Protein AF-A0A4D4KXS3-F1 (afdb_monomer_lite)

Secondary structure (DSSP, 8-state):
---SS--SEEEEEEEE--SSTTPEEEEEEEEEEEETTTTEEEEEEEEEEEEE-GGG----

Foldseek 3Di:
DQDPVQNDWDKDKDWDCDDDQQDKIKIKIWIWGQDDPPGDTHTDDIDMDIDGHPRNPPPD

Organism: Streptomyces violaceusniger (NCBI:txid68280)

Sequence (60 aa):
MRDRVNPYGFAAFTVDPGTEPGGPTTMSVTYYAVTGLYGRIEPVDTFTLRRTRSDGERRR

Structure (mmCIF, N/CA/C/O backbone):
data_AF-A0A4D4KXS3-F1
#
_entry.id   AF-A0A4D4KXS3-F1
#
loop_
_atom_site.group_PDB
_atom_site.id
_atom_site.type_symbol
_atom_site.label_atom_id
_atom_site.label_alt_id
_atom_site.label_comp_id
_atom_site.label_asym_id
_atom_site.label_entity_id
_atom_site.label_seq_id
_atom_site.pdbx_PDB_ins_code
_atom_site.Cartn_x
_atom_site.Cartn_y
_atom_site.Cartn_z
_atom_site.occupancy
_atom_site.B_iso_or_equiv
_atom_site.auth_seq_id
_atom_site.auth_comp_id
_atom_site.auth_asym_id
_atom_site.auth_atom_id
_atom_site.pdbx_PDB_model_num
ATOM 1 N N . MET A 1 1 ? 12.244 -12.533 0.839 1.00 56.03 1 MET A N 1
ATOM 2 C CA . MET A 1 1 ? 12.892 -13.034 -0.394 1.00 56.03 1 MET A CA 1
ATOM 3 C C . MET A 1 1 ? 12.802 -11.924 -1.431 1.00 56.03 1 MET A C 1
ATOM 5 O O . MET A 1 1 ? 11.739 -11.333 -1.534 1.00 56.03 1 MET A O 1
ATOM 9 N N . ARG A 1 2 ? 13.898 -11.563 -2.107 1.00 61.75 2 ARG A N 1
ATOM 10 C CA . ARG A 1 2 ? 13.883 -10.524 -3.153 1.00 61.75 2 ARG A CA 1
ATOM 11 C C . ARG A 1 2 ? 13.283 -11.116 -4.429 1.00 61.75 2 ARG A C 1
ATOM 13 O O . ARG A 1 2 ? 13.721 -12.195 -4.829 1.00 61.75 2 ARG A O 1
ATOM 20 N N . ASP A 1 3 ? 12.317 -10.433 -5.040 1.00 68.00 3 ASP A N 1
ATOM 21 C CA . ASP A 1 3 ? 11.799 -10.820 -6.354 1.00 68.00 3 ASP A CA 1
ATOM 22 C C . ASP A 1 3 ? 12.939 -10.709 -7.383 1.00 68.00 3 ASP A C 1
ATOM 24 O O . ASP A 1 3 ? 13.554 -9.652 -7.548 1.00 68.00 3 ASP A O 1
ATOM 28 N N . ARG A 1 4 ? 13.292 -11.840 -8.007 1.00 73.12 4 ARG A N 1
ATOM 29 C CA . ARG A 1 4 ? 14.367 -11.916 -9.009 1.00 73.12 4 ARG A CA 1
ATOM 30 C C . ARG A 1 4 ? 13.885 -11.477 -10.395 1.00 73.12 4 ARG A C 1
ATOM 32 O O . ARG A 1 4 ? 14.731 -11.207 -11.241 1.00 73.12 4 ARG A O 1
ATOM 39 N N . VAL A 1 5 ? 12.570 -11.415 -10.611 1.00 73.75 5 VAL A N 1
ATOM 40 C CA . VAL A 1 5 ? 11.921 -10.987 -11.856 1.00 73.75 5 VAL A CA 1
ATOM 41 C C . VAL A 1 5 ? 11.732 -9.470 -11.855 1.00 73.75 5 VAL A C 1
ATOM 43 O O . VAL A 1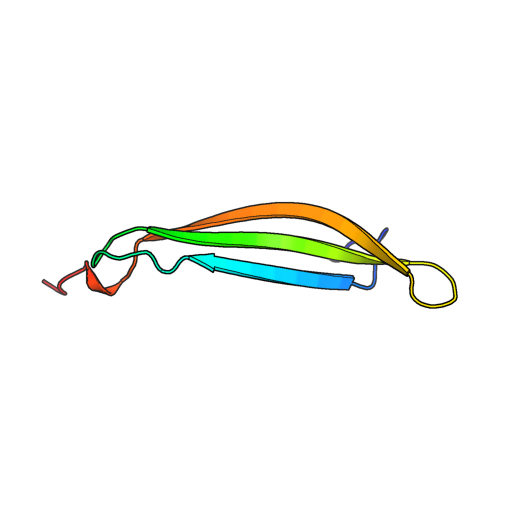 5 ? 12.096 -8.820 -12.830 1.00 73.75 5 VAL A O 1
ATOM 46 N N . ASN A 1 6 ? 11.273 -8.897 -10.736 1.00 72.12 6 ASN A N 1
ATOM 47 C CA . ASN A 1 6 ? 11.112 -7.450 -10.556 1.00 72.12 6 ASN A CA 1
ATOM 48 C C . ASN A 1 6 ? 12.048 -6.925 -9.451 1.00 72.12 6 ASN A C 1
ATOM 50 O O . ASN A 1 6 ? 11.624 -6.695 -8.318 1.00 72.12 6 ASN A O 1
ATOM 54 N N . PRO A 1 7 ? 13.351 -6.735 -9.738 1.00 73.12 7 PRO A N 1
ATOM 55 C CA . PRO A 1 7 ? 14.338 -6.384 -8.716 1.00 73.12 7 PRO A CA 1
ATOM 56 C C . PRO A 1 7 ? 14.203 -4.954 -8.177 1.00 73.12 7 PRO A C 1
ATOM 58 O O . PRO A 1 7 ? 14.859 -4.641 -7.174 1.00 73.12 7 PRO A O 1
ATOM 61 N N . TYR A 1 8 ? 13.407 -4.112 -8.847 1.00 83.19 8 TYR A N 1
ATOM 62 C CA . TYR A 1 8 ? 13.142 -2.712 -8.527 1.00 83.19 8 TYR A CA 1
ATOM 63 C C . TYR A 1 8 ? 11.646 -2.421 -8.646 1.00 83.19 8 TYR A C 1
ATOM 65 O O . TYR A 1 8 ? 10.988 -2.851 -9.593 1.00 83.19 8 TYR A O 1
ATOM 73 N N . GLY A 1 9 ? 11.124 -1.661 -7.692 1.00 90.62 9 GLY A N 1
ATOM 74 C CA . GLY A 1 9 ? 9.706 -1.360 -7.605 1.00 90.62 9 GLY A CA 1
ATOM 75 C C . GLY A 1 9 ? 9.368 -0.574 -6.349 1.00 90.62 9 GLY A C 1
ATOM 76 O O . GLY A 1 9 ? 10.236 -0.314 -5.513 1.00 90.62 9 GLY A O 1
ATOM 77 N N . PHE A 1 10 ? 8.099 -0.222 -6.207 1.00 93.19 10 PHE A N 1
ATOM 78 C CA . PHE A 1 10 ? 7.554 0.420 -5.015 1.00 93.19 10 PHE A CA 1
ATOM 79 C C . PHE A 1 10 ? 6.133 -0.080 -4.757 1.00 93.19 10 PHE A C 1
ATOM 81 O O . PHE A 1 10 ? 5.460 -0.579 -5.654 1.00 93.19 10 PHE A O 1
ATOM 88 N N . ALA A 1 11 ? 5.673 0.047 -3.517 1.00 95.62 11 ALA A N 1
ATOM 89 C CA . ALA A 1 11 ? 4.291 -0.235 -3.161 1.00 95.62 11 ALA A CA 1
ATOM 90 C C . ALA A 1 11 ? 3.533 1.083 -2.998 1.00 95.62 11 ALA A C 1
ATOM 92 O O . ALA A 1 11 ? 3.991 1.972 -2.278 1.00 95.62 11 ALA A O 1
ATOM 93 N N . ALA A 1 12 ? 2.375 1.199 -3.639 1.00 97.44 12 ALA A N 1
ATOM 94 C CA . ALA A 1 12 ? 1.402 2.233 -3.320 1.00 97.44 12 ALA A CA 1
ATOM 95 C C . ALA A 1 12 ? 0.337 1.627 -2.408 1.00 97.44 12 ALA A C 1
ATOM 97 O O . ALA A 1 12 ? -0.086 0.487 -2.620 1.00 97.44 12 ALA A O 1
ATOM 98 N N . PHE A 1 13 ? -0.096 2.381 -1.401 1.00 97.56 13 PHE A N 1
ATOM 99 C CA . PHE A 1 13 ? -1.128 1.919 -0.488 1.00 97.56 13 PHE A CA 1
ATOM 100 C C . PHE A 1 13 ? -2.175 2.993 -0.210 1.00 97.56 13 PHE A C 1
ATOM 102 O O . PHE A 1 13 ? -1.873 4.181 -0.102 1.00 97.56 13 PHE A O 1
ATOM 109 N N . THR A 1 14 ? -3.416 2.544 -0.061 1.00 98.25 14 THR A N 1
ATOM 110 C CA . THR A 1 14 ? -4.536 3.345 0.430 1.00 98.25 14 THR A CA 1
ATOM 111 C C . THR A 1 14 ? -4.973 2.764 1.762 1.00 98.25 14 THR A C 1
ATOM 113 O O . THR A 1 14 ? -5.168 1.553 1.874 1.00 98.25 14 THR A O 1
ATOM 116 N N . VAL A 1 15 ? -5.105 3.621 2.773 1.00 97.75 15 VAL A N 1
ATOM 117 C CA . VAL A 1 15 ? -5.505 3.220 4.124 1.00 97.75 15 VAL A CA 1
ATOM 118 C C . VAL A 1 15 ? -6.898 3.751 4.411 1.00 97.75 15 VAL A C 1
ATOM 120 O O . VAL A 1 15 ? -7.126 4.955 4.341 1.00 97.75 15 VAL A O 1
ATOM 123 N N . ASP A 1 16 ? -7.793 2.849 4.791 1.00 97.81 16 ASP A N 1
ATOM 124 C CA . ASP A 1 16 ? -9.014 3.174 5.514 1.00 97.81 16 ASP A CA 1
ATOM 125 C C . ASP A 1 16 ? -8.774 2.882 7.006 1.00 97.81 16 ASP A C 1
ATOM 127 O O . ASP A 1 16 ? -8.644 1.711 7.388 1.00 97.81 16 ASP A O 1
ATOM 131 N N . PRO A 1 17 ? -8.660 3.911 7.867 1.00 95.69 17 PRO A N 1
ATOM 132 C CA . PRO A 1 17 ? -8.451 3.706 9.295 1.00 95.69 17 PRO A CA 1
ATOM 133 C C . PRO A 1 17 ? -9.679 3.112 9.999 1.00 95.69 17 PRO A C 1
ATOM 135 O O . PRO A 1 17 ? -9.520 2.599 11.106 1.00 95.69 17 PRO A O 1
ATOM 138 N N . GLY A 1 18 ? -10.861 3.143 9.375 1.00 95.06 18 GLY A N 1
ATOM 139 C CA . GLY A 1 18 ? -12.141 2.822 9.996 1.00 95.06 18 GLY A CA 1
ATOM 140 C C . GLY A 1 18 ? -12.650 3.942 10.912 1.00 95.06 18 GLY A C 1
ATOM 141 O O . GLY A 1 18 ? -11.928 4.880 11.254 1.00 95.06 18 GLY A O 1
ATOM 142 N N . THR A 1 19 ? -13.911 3.844 11.339 1.00 95.38 19 THR A N 1
ATOM 143 C CA . THR A 1 19 ? -14.570 4.883 12.157 1.00 95.38 19 THR A CA 1
ATOM 144 C C . THR A 1 19 ? -14.617 4.539 13.644 1.00 95.38 19 THR A C 1
ATOM 146 O O . THR A 1 19 ? -14.388 5.412 14.475 1.00 95.38 19 THR A O 1
ATOM 149 N N . GLU A 1 20 ? -14.800 3.264 13.993 1.00 95.12 20 GLU A N 1
ATOM 150 C CA . GLU A 1 20 ? -15.038 2.835 15.379 1.00 95.12 20 GLU A CA 1
ATOM 151 C C . GLU A 1 20 ? -13.760 2.409 16.121 1.00 95.12 20 GLU A C 1
ATOM 153 O O . GLU A 1 20 ? -12.906 1.753 15.513 1.00 95.12 20 GLU A O 1
ATOM 158 N N . PRO A 1 21 ? -13.630 2.688 17.435 1.00 94.62 21 PRO A N 1
ATOM 159 C CA . PRO A 1 21 ? -12.590 2.097 18.275 1.00 94.62 21 PRO A CA 1
ATOM 160 C C . PRO A 1 21 ? -12.649 0.568 18.250 1.00 94.62 21 PRO A C 1
ATOM 162 O O . PRO A 1 21 ? -13.715 -0.027 18.397 1.00 94.62 21 PRO A O 1
ATOM 165 N N . GLY A 1 22 ? -11.508 -0.087 18.040 1.00 94.50 22 GLY A N 1
ATOM 166 C CA . GLY A 1 22 ? -11.468 -1.547 17.853 1.00 94.50 22 GLY A CA 1
ATOM 167 C C . GLY A 1 22 ? -12.064 -2.037 16.532 1.00 94.50 22 GLY A C 1
ATOM 168 O O . GLY A 1 22 ? -12.088 -3.240 16.279 1.00 94.50 22 GLY A O 1
ATOM 169 N N . GLY A 1 23 ? -12.525 -1.132 15.666 1.00 95.19 23 GLY A N 1
ATOM 170 C CA . GLY A 1 23 ? -12.931 -1.451 14.305 1.00 95.19 23 GLY A CA 1
ATOM 171 C C . GLY A 1 23 ? -11.745 -1.882 13.432 1.00 95.19 23 GLY A C 1
ATOM 172 O O . GLY A 1 23 ? -10.588 -1.838 13.857 1.00 95.19 23 GLY A O 1
ATOM 173 N N . PRO A 1 24 ? -11.999 -2.328 12.195 1.00 97.56 24 PR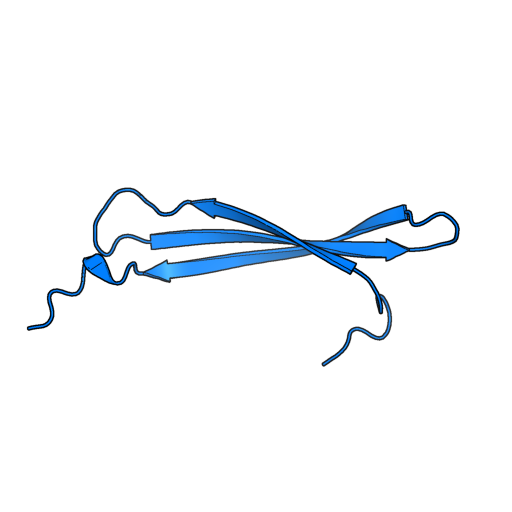O A N 1
ATOM 174 C CA . PRO A 1 24 ? -10.937 -2.700 11.274 1.00 97.56 24 PRO A CA 1
ATOM 175 C C . PRO A 1 24 ? -10.249 -1.465 10.681 1.00 97.56 24 PRO A C 1
ATOM 177 O O . PRO A 1 24 ? -10.906 -0.557 10.187 1.00 97.56 24 PRO A O 1
ATOM 180 N N . THR A 1 25 ? -8.923 -1.496 10.635 1.00 97.75 25 THR A N 1
ATOM 181 C CA . THR A 1 25 ? -8.127 -0.732 9.675 1.00 97.75 25 THR A CA 1
ATOM 182 C C . THR A 1 25 ? -7.855 -1.628 8.473 1.00 97.75 25 THR A C 1
ATOM 184 O O . THR A 1 25 ? -7.401 -2.768 8.630 1.00 97.75 25 THR A O 1
ATOM 187 N N . THR A 1 26 ? -8.125 -1.116 7.276 1.00 98.25 26 THR A N 1
ATOM 188 C CA . THR A 1 26 ? -7.918 -1.821 6.009 1.00 98.25 26 THR A CA 1
ATOM 189 C C . THR A 1 26 ? -6.884 -1.072 5.181 1.00 98.25 26 THR A C 1
ATOM 191 O O . THR A 1 26 ? -6.937 0.148 5.061 1.00 98.25 26 THR A O 1
ATOM 194 N N . MET A 1 27 ? -5.930 -1.796 4.605 1.00 98.44 27 MET A N 1
ATOM 195 C CA . MET A 1 27 ? -4.907 -1.237 3.731 1.00 98.44 27 MET A CA 1
ATOM 196 C C . MET A 1 27 ? -4.893 -2.007 2.418 1.00 98.44 27 MET A C 1
ATOM 198 O O . MET A 1 27 ? -4.562 -3.192 2.396 1.00 98.44 27 MET A O 1
ATOM 202 N N . SER A 1 28 ? -5.240 -1.327 1.333 1.00 98.44 28 SER A N 1
ATOM 203 C CA . SER A 1 28 ? -5.122 -1.862 -0.022 1.00 98.44 28 SER A CA 1
ATOM 204 C C . SER A 1 28 ? -3.743 -1.525 -0.558 1.00 98.44 28 SER A C 1
ATOM 206 O O . SER A 1 28 ? -3.353 -0.359 -0.536 1.00 98.44 28 SER A O 1
ATOM 208 N N . VAL A 1 29 ? -3.011 -2.531 -1.024 1.00 98.31 29 VAL A N 1
ATOM 209 C CA . VAL A 1 29 ? -1.634 -2.398 -1.500 1.00 98.31 29 VAL A CA 1
ATOM 210 C C . VAL A 1 29 ? -1.567 -2.841 -2.955 1.00 98.31 29 VAL A C 1
ATOM 212 O O . VAL A 1 29 ? -2.099 -3.890 -3.317 1.00 98.31 29 VAL A O 1
ATOM 215 N N . THR A 1 30 ? -0.888 -2.055 -3.785 1.00 98.06 30 THR A N 1
ATOM 216 C CA . THR A 1 30 ? -0.477 -2.463 -5.132 1.00 98.06 30 THR A CA 1
ATOM 217 C C . THR A 1 30 ? 1.036 -2.363 -5.225 1.00 98.06 30 THR A C 1
ATOM 219 O O . THR A 1 30 ? 1.607 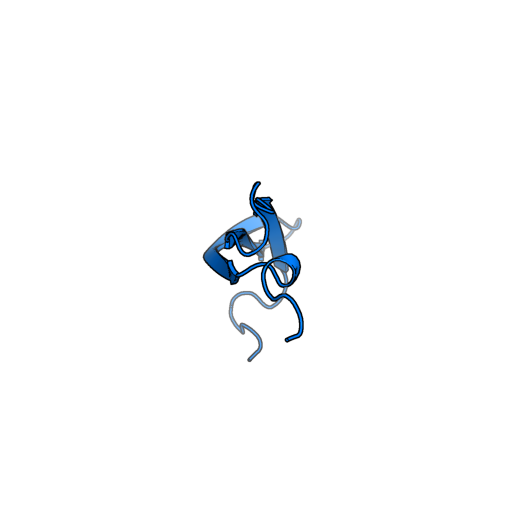-1.303 -4.948 1.00 98.06 30 THR A O 1
ATOM 222 N N . TYR A 1 31 ? 1.692 -3.460 -5.595 1.00 95.19 31 TYR A N 1
ATOM 223 C CA . TYR A 1 31 ? 3.121 -3.476 -5.875 1.00 95.19 31 TYR A CA 1
ATOM 224 C C . TYR A 1 31 ? 3.353 -3.179 -7.355 1.00 95.19 31 TYR A C 1
ATOM 226 O O . TYR A 1 31 ? 2.787 -3.842 -8.225 1.00 95.19 31 TYR A O 1
ATOM 234 N N . TYR A 1 32 ? 4.183 -2.175 -7.625 1.00 94.06 32 TYR A N 1
ATOM 235 C CA . TYR A 1 32 ? 4.573 -1.772 -8.966 1.00 94.06 32 TYR A CA 1
ATOM 236 C C . TYR A 1 32 ? 6.035 -2.112 -9.214 1.00 94.06 32 TYR A C 1
ATOM 238 O O . TYR A 1 32 ? 6.911 -1.700 -8.450 1.00 94.06 32 TYR A O 1
ATOM 246 N N . ALA A 1 33 ? 6.302 -2.809 -10.311 1.00 92.50 33 ALA A N 1
ATOM 247 C CA . ALA A 1 33 ? 7.640 -2.991 -10.839 1.00 92.50 33 ALA A CA 1
ATOM 248 C C . ALA A 1 33 ? 8.040 -1.781 -11.690 1.00 92.50 33 ALA A C 1
ATOM 250 O O . ALA A 1 33 ? 7.215 -1.207 -12.405 1.00 92.50 33 ALA A O 1
ATOM 251 N N . VAL A 1 34 ? 9.319 -1.413 -11.630 1.00 89.94 34 VAL A N 1
ATOM 252 C CA . VAL A 1 34 ? 9.917 -0.459 -12.570 1.00 89.94 34 VAL A CA 1
ATOM 253 C C . VAL A 1 34 ? 10.675 -1.260 -13.625 1.00 89.94 34 VAL A C 1
ATOM 255 O O . VAL A 1 34 ? 11.673 -1.911 -13.312 1.00 89.94 34 VAL A O 1
ATOM 258 N N . THR A 1 35 ? 10.186 -1.244 -14.864 1.00 83.88 35 THR A N 1
ATOM 259 C CA . THR A 1 35 ? 10.631 -2.125 -15.948 1.00 83.88 35 THR A CA 1
ATOM 260 C C . THR A 1 35 ? 11.179 -1.350 -17.153 1.00 83.88 35 THR A C 1
ATOM 262 O O . THR A 1 35 ? 10.797 -0.213 -17.439 1.00 83.88 35 THR A O 1
ATOM 265 N N . GLY A 1 36 ? 12.093 -1.997 -17.887 1.00 75.50 36 GLY A N 1
ATOM 266 C CA . GLY A 1 36 ? 12.620 -1.524 -19.171 1.00 75.50 36 GLY A CA 1
ATOM 267 C C . GLY A 1 36 ? 13.527 -0.286 -19.119 1.00 75.50 36 GLY A C 1
ATOM 268 O O . GLY A 1 36 ? 13.758 0.325 -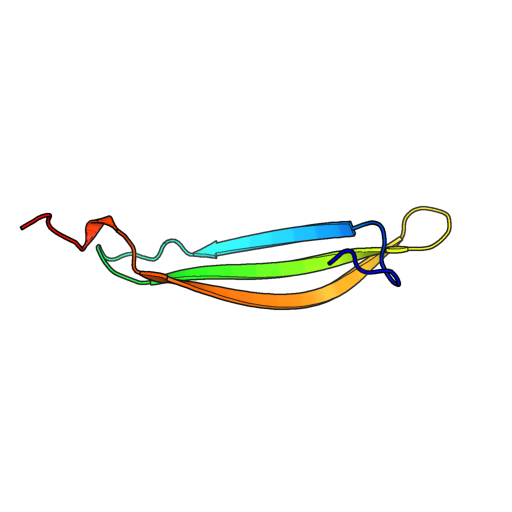18.076 1.00 75.50 36 GLY A O 1
ATOM 269 N N . LEU A 1 37 ? 14.052 0.094 -20.290 1.00 70.94 37 LEU A N 1
ATOM 270 C CA . LEU A 1 37 ? 14.650 1.418 -20.478 1.00 70.94 37 LEU A CA 1
ATOM 271 C C . LEU A 1 37 ? 13.554 2.483 -20.329 1.00 70.94 37 LEU A C 1
ATOM 273 O O . LEU A 1 37 ? 12.423 2.268 -20.759 1.00 70.94 37 LEU A O 1
ATOM 277 N N . TYR A 1 38 ? 13.909 3.617 -19.720 1.00 79.69 38 TYR A N 1
ATOM 278 C CA . TYR A 1 38 ? 13.027 4.754 -19.401 1.00 79.69 38 TYR A CA 1
ATOM 279 C C . TYR A 1 38 ? 12.086 4.589 -18.192 1.00 79.69 38 TYR A C 1
ATOM 281 O O . TYR A 1 38 ? 11.320 5.504 -17.910 1.00 79.69 38 TYR A O 1
ATOM 289 N N . GLY A 1 39 ? 12.181 3.491 -17.430 1.00 82.31 39 GLY A N 1
ATOM 290 C CA . GLY A 1 39 ? 11.533 3.382 -16.115 1.00 82.31 39 GLY A CA 1
ATOM 291 C C . GLY A 1 39 ? 10.009 3.265 -16.167 1.00 82.31 39 GLY A C 1
ATOM 292 O O . GLY A 1 39 ? 9.311 3.944 -15.415 1.00 82.31 39 GLY A O 1
ATOM 293 N N . ARG A 1 40 ? 9.486 2.406 -17.051 1.00 89.75 40 ARG A N 1
ATOM 294 C CA . ARG A 1 40 ? 8.049 2.110 -17.128 1.00 89.75 40 ARG A CA 1
ATOM 295 C C . ARG A 1 40 ? 7.563 1.538 -15.793 1.00 89.75 40 ARG A C 1
ATOM 297 O O . ARG A 1 40 ? 8.271 0.756 -15.172 1.00 89.75 40 ARG A O 1
ATOM 304 N N . ILE A 1 41 ? 6.365 1.924 -15.357 1.00 92.81 41 ILE A N 1
ATOM 305 C CA . ILE A 1 41 ? 5.774 1.485 -14.085 1.00 92.81 41 ILE A CA 1
ATOM 306 C C . ILE A 1 41 ? 4.619 0.529 -14.387 1.00 92.81 41 ILE A C 1
ATOM 308 O O . ILE A 1 41 ? 3.692 0.902 -15.105 1.00 92.81 41 ILE A O 1
ATOM 312 N N . GLU A 1 42 ? 4.664 -0.685 -13.838 1.00 93.00 42 GLU A N 1
ATOM 313 C CA . GLU A 1 42 ? 3.665 -1.733 -14.091 1.00 93.00 42 GLU A CA 1
ATOM 314 C C . GLU A 1 42 ? 3.190 -2.386 -12.790 1.00 93.00 42 GLU A C 1
ATOM 316 O O . GLU A 1 42 ? 4.029 -2.744 -11.964 1.00 93.00 42 GLU A O 1
ATOM 321 N N . PRO A 1 43 ? 1.872 -2.560 -12.576 1.00 94.06 43 PRO A N 1
ATOM 322 C CA . PRO A 1 43 ? 1.371 -3.297 -11.422 1.00 94.06 43 PRO A CA 1
ATOM 323 C C . PRO A 1 43 ? 1.667 -4.789 -11.591 1.00 94.06 43 PRO A C 1
ATOM 325 O O . PRO A 1 43 ? 1.390 -5.365 -12.642 1.00 94.06 43 PRO A O 1
ATOM 328 N N . VAL A 1 44 ? 2.210 -5.418 -10.551 1.00 93.06 44 VAL A N 1
ATOM 329 C CA . VAL A 1 44 ? 2.596 -6.840 -10.579 1.00 93.06 44 VAL A CA 1
ATOM 330 C C . VAL A 1 44 ? 1.950 -7.672 -9.471 1.00 93.06 44 VAL A C 1
ATOM 332 O O . VAL A 1 44 ? 1.875 -8.887 -9.613 1.00 93.06 44 VAL A O 1
ATOM 335 N N . ASP A 1 45 ? 1.455 -7.045 -8.399 1.00 93.69 45 ASP A N 1
ATOM 336 C CA . ASP A 1 45 ? 0.662 -7.724 -7.368 1.00 93.69 45 ASP A CA 1
ATOM 337 C C . ASP A 1 45 ? -0.287 -6.750 -6.653 1.00 93.69 45 ASP A C 1
ATOM 339 O O . ASP A 1 45 ? -0.004 -5.550 -6.551 1.00 93.69 45 ASP A O 1
ATOM 343 N N . THR A 1 46 ? -1.405 -7.261 -6.135 1.00 96.75 46 THR A N 1
ATOM 344 C CA . THR A 1 46 ? -2.335 -6.502 -5.296 1.00 96.75 46 THR A CA 1
ATOM 345 C C . THR A 1 46 ? -2.909 -7.362 -4.179 1.00 96.75 46 THR A C 1
ATOM 347 O O . THR A 1 46 ? -3.352 -8.490 -4.391 1.00 96.75 46 THR A O 1
ATOM 350 N N . PHE A 1 47 ? -2.917 -6.815 -2.966 1.00 97.50 47 PHE A N 1
ATOM 351 C CA . PHE A 1 47 ? -3.460 -7.495 -1.798 1.00 97.50 47 PHE A CA 1
ATOM 352 C C . PHE A 1 47 ? -3.998 -6.499 -0.773 1.00 97.50 47 PHE A C 1
ATOM 354 O O . PHE A 1 47 ? -3.697 -5.303 -0.793 1.00 97.50 47 PHE A O 1
ATOM 361 N N . THR A 1 48 ? -4.792 -7.016 0.160 1.00 98.31 48 THR A N 1
ATOM 362 C CA . THR A 1 48 ? -5.380 -6.234 1.245 1.00 98.31 48 THR A CA 1
ATOM 363 C C . THR A 1 48 ? -4.890 -6.755 2.585 1.00 98.31 48 THR A C 1
ATOM 365 O O . THR A 1 48 ? -4.996 -7.944 2.882 1.00 98.31 48 THR A O 1
ATOM 368 N N . LEU A 1 49 ? -4.389 -5.850 3.421 1.00 98.00 49 LEU A N 1
ATOM 369 C CA . LEU A 1 49 ? -4.105 -6.119 4.825 1.00 98.00 49 LEU A CA 1
ATOM 370 C C . LEU A 1 49 ? -5.254 -5.590 5.678 1.00 98.00 49 LEU A C 1
ATOM 372 O O . LEU A 1 49 ? -5.760 -4.492 5.446 1.00 98.00 49 LEU A O 1
ATOM 376 N N . ARG A 1 50 ? -5.644 -6.354 6.697 1.00 97.62 50 ARG A N 1
ATOM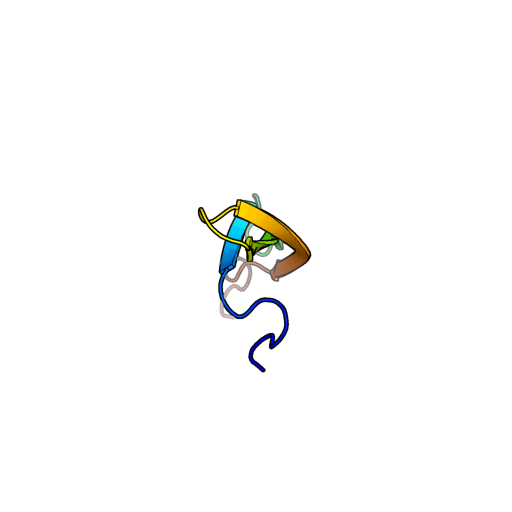 377 C CA . ARG A 1 50 ? -6.658 -5.941 7.668 1.00 97.62 50 ARG A CA 1
ATOM 378 C C . ARG A 1 50 ? -6.160 -6.207 9.077 1.00 97.62 50 ARG A C 1
ATOM 380 O O . ARG A 1 50 ? -5.683 -7.300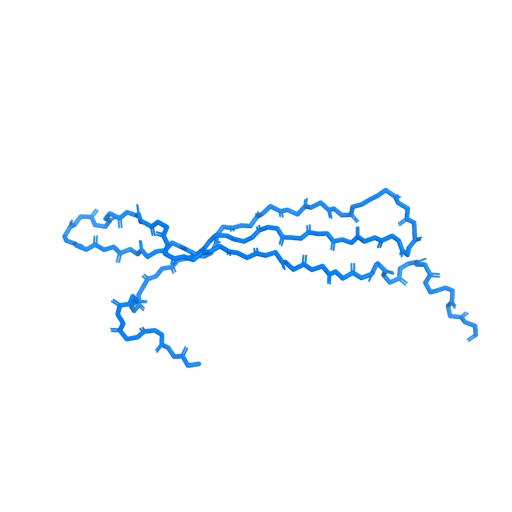 9.374 1.00 97.62 50 ARG A O 1
ATOM 387 N N . ARG A 1 51 ? -6.286 -5.208 9.946 1.00 95.94 51 ARG A N 1
ATOM 388 C CA . ARG A 1 51 ? -5.916 -5.297 11.362 1.00 95.94 51 ARG A CA 1
ATOM 389 C C . ARG A 1 51 ? -6.974 -4.606 12.215 1.00 95.94 51 ARG A C 1
ATOM 391 O O . ARG A 1 51 ? -7.476 -3.556 11.839 1.00 95.94 51 ARG A O 1
ATOM 398 N N . THR A 1 52 ? -7.286 -5.170 13.374 1.00 96.50 52 THR A N 1
ATOM 399 C CA . THR A 1 52 ? -8.130 -4.524 14.390 1.00 96.50 52 THR A CA 1
ATOM 400 C C . THR A 1 52 ? -7.410 -3.321 15.010 1.00 96.50 52 THR A C 1
ATOM 402 O O . THR A 1 52 ? -6.233 -3.427 15.371 1.00 96.50 52 THR A O 1
ATOM 405 N N . ARG A 1 53 ? -8.092 -2.178 15.152 1.00 93.50 53 ARG A N 1
ATOM 406 C CA . ARG A 1 53 ? -7.541 -0.988 15.816 1.00 93.50 53 ARG A CA 1
ATOM 407 C C . ARG A 1 53 ? -7.241 -1.275 17.288 1.00 93.50 53 ARG A C 1
ATOM 409 O O . ARG A 1 53 ? -8.018 -1.923 17.982 1.00 93.50 53 ARG A O 1
ATOM 416 N N . SER A 1 54 ? -6.119 -0.759 17.777 1.00 91.69 54 SER A N 1
ATOM 417 C CA . SER A 1 54 ? -5.670 -0.979 19.159 1.00 91.69 54 SER A CA 1
ATOM 418 C C . SER A 1 54 ? -6.414 -0.139 20.200 1.00 91.69 54 SER A C 1
ATOM 420 O O . SER A 1 54 ? -6.302 -0.412 21.386 1.00 91.69 54 SER A O 1
ATOM 422 N N . ASP A 1 55 ? -7.161 0.884 19.786 1.00 91.69 55 ASP A N 1
ATOM 423 C CA . ASP A 1 55 ? -7.901 1.787 20.679 1.00 91.69 55 ASP A CA 1
ATOM 424 C C . ASP A 1 55 ? -9.243 1.221 21.178 1.00 91.69 55 ASP A C 1
ATOM 426 O O . ASP A 1 55 ? -9.886 1.832 22.029 1.00 91.69 55 ASP A O 1
ATOM 430 N N . GLY A 1 56 ? -9.657 0.047 20.689 1.00 82.25 56 GLY A N 1
ATOM 431 C CA . GLY A 1 56 ? -10.794 -0.707 21.232 1.00 82.25 56 GLY A CA 1
ATOM 432 C C . GLY A 1 56 ? -10.419 -1.659 22.366 1.00 82.25 56 GLY A C 1
ATOM 433 O O . GLY A 1 56 ? -11.273 -2.021 23.177 1.00 82.25 56 GLY A O 1
ATOM 434 N N . GLU A 1 57 ? -9.140 -2.032 22.475 1.00 71.50 57 GLU A N 1
ATOM 435 C CA . GLU A 1 57 ? -8.630 -2.683 23.675 1.00 71.50 57 GLU A CA 1
ATOM 436 C C . GLU A 1 57 ? -8.513 -1.620 24.767 1.00 71.50 57 GLU A C 1
ATOM 438 O O . GLU A 1 57 ? -7.482 -0.968 24.941 1.00 71.50 57 GLU A O 1
ATOM 443 N N . ARG A 1 58 ? -9.571 -1.454 25.569 1.00 66.69 58 ARG A N 1
ATOM 444 C CA . ARG A 1 58 ? -9.342 -0.986 26.938 1.00 66.69 58 ARG A CA 1
ATOM 445 C C . ARG A 1 58 ? -8.335 -1.964 27.535 1.00 66.69 58 ARG A C 1
ATOM 447 O O . ARG A 1 58 ? -8.689 -3.127 27.721 1.00 66.69 58 ARG A O 1
ATOM 454 N N . ARG A 1 59 ? -7.109 -1.508 27.827 1.00 63.22 59 ARG A N 1
ATOM 455 C CA . ARG A 1 59 ? -6.243 -2.173 28.809 1.00 63.22 59 ARG A CA 1
ATOM 456 C C . ARG A 1 59 ? -7.120 -2.411 30.041 1.00 63.22 59 ARG A C 1
ATOM 458 O O . ARG A 1 59 ? -7.480 -1.450 30.719 1.00 63.22 59 ARG A O 1
ATOM 465 N N . ARG A 1 60 ? -7.577 -3.649 30.216 1.00 56.94 60 ARG A N 1
ATOM 466 C CA . ARG A 1 60 ? -8.151 -4.115 31.474 1.00 56.94 60 ARG A CA 1
ATOM 467 C C . ARG A 1 60 ? -7.020 -4.337 32.459 1.00 56.94 60 ARG A C 1
ATOM 469 O O . ARG A 1 60 ? -5.918 -4.708 31.996 1.00 56.94 60 ARG A O 1
#

Radius of gyration: 16.55 Å; chains: 1; bounding box: 30×18×52 Å

pLDDT: mean 88.34, std 11.89, range [56.03, 98.44]